Protein AF-A0A954PDJ6-F1 (afdb_monomer_lite)

Structure (mmCIF, N/CA/C/O backbone):
data_AF-A0A954PDJ6-F1
#
_entry.id   AF-A0A954PDJ6-F1
#
loop_
_atom_site.group_PDB
_atom_site.id
_atom_site.type_symbol
_atom_site.label_atom_id
_atom_site.label_alt_id
_atom_site.label_comp_id
_atom_site.label_asym_id
_atom_site.label_entity_id
_atom_site.label_seq_id
_atom_site.pdbx_PDB_ins_code
_atom_site.Cartn_x
_atom_site.Cartn_y
_atom_site.Cartn_z
_atom_site.occupancy
_atom_site.B_iso_or_equiv
_atom_site.auth_seq_id
_atom_site.auth_comp_id
_atom_site.auth_asym_id
_atom_site.auth_atom_id
_atom_site.pdbx_PDB_model_num
ATOM 1 N N . MET A 1 1 ? -7.415 -8.196 1.334 1.00 89.50 1 MET A N 1
ATOM 2 C CA . MET A 1 1 ? -7.329 -8.487 2.782 1.00 89.50 1 MET A CA 1
ATOM 3 C C . MET A 1 1 ? -8.580 -9.216 3.221 1.00 89.50 1 MET A C 1
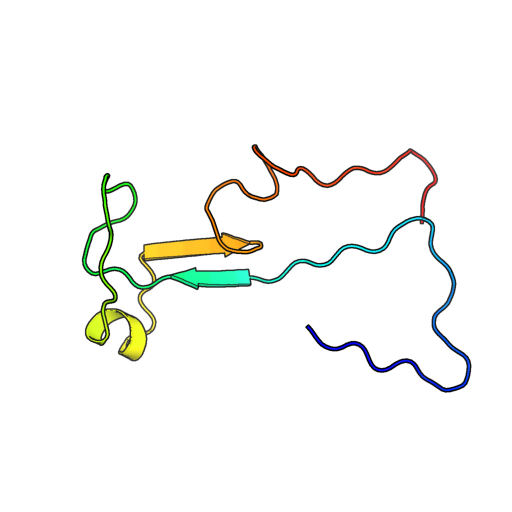ATOM 5 O O . MET A 1 1 ? -9.616 -9.042 2.590 1.00 89.50 1 MET A O 1
ATOM 9 N N . ILE A 1 2 ? -8.453 -10.059 4.241 1.00 96.44 2 ILE A N 1
ATOM 10 C CA . ILE A 1 2 ? -9.581 -10.692 4.914 1.00 96.44 2 ILE A CA 1
ATOM 11 C C . ILE A 1 2 ? -9.515 -10.313 6.392 1.00 96.44 2 ILE A C 1
ATOM 13 O O . ILE A 1 2 ? -8.469 -10.470 7.018 1.00 96.44 2 ILE A O 1
ATOM 17 N N . LEU A 1 3 ? -10.622 -9.796 6.915 1.00 97.06 3 LEU A N 1
ATOM 18 C CA . LEU A 1 3 ? -10.843 -9.586 8.338 1.00 97.06 3 LEU A CA 1
ATOM 19 C C . LEU A 1 3 ? -11.923 -10.574 8.770 1.00 97.06 3 LEU A C 1
ATOM 21 O O . LEU A 1 3 ? -12.972 -10.665 8.134 1.00 97.06 3 LEU A O 1
ATOM 25 N N . VAL A 1 4 ? -11.643 -11.336 9.821 1.00 97.88 4 VAL A N 1
ATOM 26 C CA . VAL A 1 4 ? -12.612 -12.233 10.450 1.00 97.88 4 VAL A CA 1
ATOM 27 C C . VAL A 1 4 ? -12.789 -11.733 11.871 1.00 97.88 4 VAL A C 1
ATOM 29 O O . VAL A 1 4 ? -11.876 -11.864 12.686 1.00 97.88 4 VAL A O 1
ATOM 32 N N . GLU A 1 5 ? -13.925 -11.095 12.131 1.00 97.31 5 GLU A N 1
ATOM 33 C CA . GLU A 1 5 ? -14.231 -10.543 13.447 1.00 97.31 5 GLU A CA 1
ATOM 34 C C . GLU A 1 5 ? -14.533 -11.649 14.468 1.00 97.31 5 GLU A C 1
ATOM 36 O O . GLU A 1 5 ? -15.055 -12.710 14.100 1.00 97.31 5 GLU A O 1
ATOM 41 N N . PRO A 1 6 ? -14.207 -11.420 15.752 1.00 98.00 6 PRO A N 1
ATOM 42 C CA . PRO A 1 6 ? -14.661 -12.287 16.829 1.00 98.00 6 PRO A CA 1
ATOM 43 C C . PRO A 1 6 ? -16.175 -12.110 17.062 1.00 98.00 6 PRO A C 1
ATOM 45 O O . PRO A 1 6 ? -16.788 -11.180 16.540 1.00 98.00 6 PRO A O 1
ATOM 48 N N . GLU A 1 7 ? -16.796 -12.989 17.853 1.00 97.62 7 GLU A N 1
ATOM 49 C CA . GLU A 1 7 ? -18.247 -12.936 18.116 1.00 97.62 7 GLU A CA 1
ATOM 50 C C . GLU A 1 7 ? -18.664 -11.622 18.798 1.00 97.62 7 GLU A C 1
ATOM 52 O O . GLU A 1 7 ? -19.720 -11.066 18.502 1.00 97.62 7 GLU A O 1
ATOM 57 N N . GLU A 1 8 ? -17.812 -11.102 19.679 1.00 97.44 8 GLU A N 1
ATOM 58 C CA . GLU A 1 8 ? -17.992 -9.831 20.377 1.00 97.44 8 GLU A CA 1
ATOM 59 C C . GLU A 1 8 ? -17.759 -8.583 19.504 1.00 97.44 8 GLU A C 1
ATOM 61 O O . GLU A 1 8 ? -18.084 -7.478 19.941 1.00 97.44 8 GLU A O 1
ATOM 66 N N . GLY A 1 9 ? -17.238 -8.754 18.284 1.00 97.62 9 GLY A N 1
ATOM 67 C CA . GLY A 1 9 ? -16.874 -7.671 17.368 1.00 97.62 9 GLY A CA 1
ATOM 68 C C . GLY A 1 9 ? -15.612 -6.901 17.772 1.00 97.62 9 GLY A C 1
ATOM 69 O O . GLY A 1 9 ? -15.048 -7.080 18.856 1.00 97.62 9 GLY A O 1
ATOM 70 N N . LEU A 1 10 ? -15.139 -6.032 16.877 1.00 98.00 10 LEU A N 1
ATOM 71 C CA . LEU A 1 10 ? -14.084 -5.067 17.201 1.00 98.00 10 LEU A CA 1
ATOM 72 C C . LEU A 1 10 ? -14.656 -3.838 17.919 1.00 98.00 10 LEU A C 1
ATOM 74 O O . LEU A 1 10 ? -15.819 -3.468 17.747 1.00 98.00 10 LEU A O 1
ATOM 78 N N . LEU A 1 11 ? -13.825 -3.181 18.733 1.00 97.75 11 LEU A N 1
ATOM 79 C CA . LEU A 1 11 ? -14.208 -1.899 19.321 1.00 97.75 11 LEU A C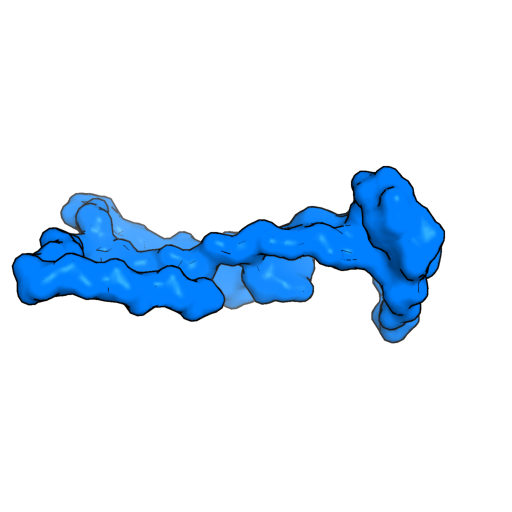A 1
ATOM 80 C C . LEU A 1 11 ? -14.387 -0.857 18.208 1.00 97.75 11 LEU A C 1
ATOM 82 O O . LEU A 1 11 ? -13.536 -0.782 17.321 1.00 97.75 11 LEU A O 1
ATOM 86 N N . PRO A 1 12 ? -15.449 -0.036 18.261 1.00 97.56 12 PRO A N 1
ATOM 87 C CA . PRO A 1 12 ? -15.661 0.992 17.259 1.00 97.56 12 PRO A CA 1
ATOM 88 C C . PRO A 1 12 ? -14.553 2.045 17.338 1.00 97.56 12 PRO A C 1
ATOM 90 O O . PRO A 1 12 ? -14.169 2.474 18.428 1.00 97.56 12 PRO A O 1
ATOM 93 N N . VAL A 1 13 ? -14.095 2.475 16.169 1.00 98.25 13 VAL A N 1
ATOM 94 C CA . VAL A 1 13 ? -13.160 3.587 15.963 1.00 98.25 13 VAL A CA 1
ATOM 95 C C . VAL A 1 13 ? -13.770 4.577 14.975 1.00 98.25 13 VAL A C 1
ATOM 97 O O . VAL A 1 13 ? -14.757 4.262 14.303 1.00 98.25 13 VAL A O 1
ATOM 100 N N . ASP A 1 14 ? -13.208 5.778 14.874 1.00 98.50 14 ASP A N 1
ATOM 101 C CA . ASP A 1 14 ? -13.752 6.803 13.982 1.00 98.50 14 ASP A CA 1
ATOM 102 C C . ASP A 1 14 ? -13.424 6.504 12.513 1.00 98.50 14 ASP A C 1
ATOM 104 O O . ASP A 1 14 ? -14.209 6.840 11.618 1.00 98.50 14 ASP A O 1
ATOM 108 N N . ARG A 1 15 ? -12.271 5.864 12.249 1.00 97.75 15 ARG A N 1
ATOM 109 C CA . ARG A 1 15 ? -11.848 5.455 10.901 1.00 97.75 15 ARG A CA 1
ATOM 110 C C . ARG A 1 15 ? -11.063 4.152 10.897 1.00 97.75 15 ARG A C 1
ATOM 112 O O . ARG A 1 15 ? -10.141 3.955 11.675 1.00 97.75 15 ARG A O 1
ATOM 119 N N . GLU A 1 16 ? -11.333 3.327 9.893 1.00 98.00 16 GLU A N 1
ATOM 120 C CA . GLU A 1 16 ? -10.514 2.164 9.561 1.00 98.00 16 GLU A CA 1
ATOM 121 C C . GLU A 1 16 ? -9.898 2.344 8.173 1.00 98.00 16 GLU A C 1
ATOM 123 O O . GLU A 1 16 ? -10.568 2.759 7.223 1.00 98.00 16 GLU A O 1
ATOM 128 N N . PHE A 1 17 ? -8.612 2.017 8.040 1.00 97.81 17 PHE A N 1
ATOM 129 C CA . PHE A 1 17 ? -7.891 2.097 6.773 1.00 97.81 17 PHE A CA 1
ATOM 130 C C . PHE A 1 17 ? -7.345 0.737 6.369 1.00 97.81 17 PHE A C 1
ATOM 132 O O . PHE A 1 17 ? -6.821 -0.016 7.189 1.00 97.81 17 PHE A O 1
ATOM 139 N N . TYR A 1 18 ? -7.391 0.459 5.069 1.00 97.81 18 TYR A N 1
ATOM 140 C CA . TYR A 1 18 ? -6.708 -0.682 4.484 1.00 97.81 18 TYR A CA 1
ATOM 141 C C . TYR A 1 18 ? -5.444 -0.232 3.752 1.00 97.81 18 TYR A C 1
ATOM 143 O O . TYR A 1 18 ? -5.502 0.509 2.767 1.00 97.81 18 TYR A O 1
ATOM 151 N N . VAL A 1 19 ? -4.300 -0.719 4.226 1.00 97.94 19 VAL A N 1
ATOM 152 C CA . VAL A 1 19 ? -2.992 -0.500 3.609 1.00 97.94 19 VAL A CA 1
ATOM 153 C C . VAL A 1 19 ? -2.306 -1.845 3.435 1.00 97.94 19 VAL A C 1
ATOM 155 O O . VAL A 1 19 ? -2.226 -2.641 4.369 1.00 97.94 19 VAL A O 1
ATOM 158 N N . MET A 1 20 ? -1.806 -2.102 2.233 1.00 98.12 20 MET A N 1
ATOM 159 C CA . MET A 1 20 ? -1.028 -3.287 1.912 1.00 98.12 20 MET A CA 1
ATOM 160 C C . MET A 1 20 ? 0.199 -2.885 1.106 1.00 98.12 20 MET A C 1
ATOM 162 O O . MET A 1 20 ? 0.097 -2.151 0.122 1.00 98.12 20 MET A O 1
ATOM 166 N N . GLN A 1 21 ? 1.354 -3.382 1.538 1.00 98.12 21 GLN A N 1
ATOM 167 C CA . GLN A 1 21 ? 2.594 -3.266 0.787 1.00 98.12 21 GLN A CA 1
ATOM 168 C C . GLN A 1 21 ? 2.616 -4.300 -0.340 1.00 98.12 21 GLN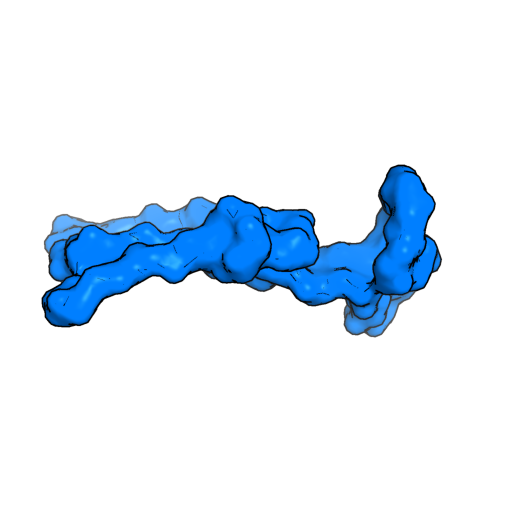 A C 1
ATOM 170 O O . GLN A 1 21 ? 2.133 -5.423 -0.184 1.00 98.12 21 GLN A O 1
ATOM 175 N N . SER A 1 22 ? 3.199 -3.933 -1.472 1.00 97.38 22 SER A N 1
ATOM 176 C CA . SER A 1 22 ? 3.504 -4.860 -2.556 1.00 97.38 22 SER A CA 1
ATOM 177 C C . SER A 1 22 ? 4.851 -4.518 -3.178 1.00 97.38 22 SER A C 1
ATOM 179 O O . SER A 1 22 ? 5.253 -3.354 -3.221 1.00 97.38 22 SER A O 1
ATOM 181 N N . GLU A 1 23 ? 5.526 -5.551 -3.661 1.00 98.00 23 GLU A N 1
ATOM 182 C CA . GLU A 1 23 ? 6.735 -5.455 -4.471 1.00 98.00 23 GLU A CA 1
ATOM 183 C C . GLU A 1 23 ? 6.369 -5.718 -5.930 1.00 98.00 23 GLU A C 1
ATOM 185 O O . GLU A 1 23 ? 5.635 -6.663 -6.223 1.00 98.00 23 GLU A O 1
ATOM 190 N N . ILE A 1 24 ? 6.847 -4.863 -6.835 1.00 97.50 24 ILE A N 1
ATOM 191 C CA . ILE A 1 24 ? 6.615 -4.989 -8.276 1.00 97.50 24 ILE A CA 1
ATOM 192 C C . ILE A 1 24 ? 7.957 -5.232 -8.969 1.00 97.50 24 ILE A C 1
ATOM 194 O O . ILE A 1 24 ? 8.882 -4.416 -8.875 1.00 97.50 24 ILE A O 1
ATOM 198 N N . TYR A 1 25 ? 8.042 -6.360 -9.671 1.00 98.38 25 TYR A N 1
ATOM 199 C CA . TYR A 1 25 ? 9.250 -6.838 -10.339 1.00 98.38 25 TYR A CA 1
ATOM 200 C C . TYR A 1 25 ? 9.103 -6.642 -11.842 1.00 98.38 25 TYR A C 1
ATOM 202 O O . TYR A 1 25 ? 8.425 -7.419 -12.513 1.00 98.38 25 TYR A O 1
ATOM 210 N N . THR A 1 26 ? 9.722 -5.587 -12.360 1.00 98.06 26 THR A N 1
ATOM 211 C CA . THR A 1 26 ? 9.687 -5.254 -13.786 1.00 98.06 26 THR A CA 1
ATOM 212 C C . THR A 1 26 ? 11.025 -5.533 -14.446 1.00 98.06 26 THR A C 1
ATOM 214 O O . THR A 1 26 ? 12.066 -5.411 -13.799 1.00 98.06 26 THR A O 1
ATOM 217 N N . GLU A 1 27 ? 11.030 -5.896 -15.726 1.00 98.38 27 GLU A N 1
ATOM 218 C CA . GLU A 1 27 ? 12.267 -5.982 -16.512 1.00 98.38 27 GLU A CA 1
ATOM 219 C C . GLU A 1 27 ? 12.925 -4.601 -16.605 1.00 98.38 27 GLU A C 1
ATOM 221 O O . GLU A 1 27 ? 14.122 -4.434 -16.347 1.00 98.38 27 GLU A O 1
ATOM 226 N N . GLU A 1 28 ? 12.113 -3.583 -16.871 1.00 97.94 28 GLU A N 1
ATOM 227 C CA . GLU A 1 28 ? 12.528 -2.193 -16.941 1.00 97.94 28 GLU A CA 1
ATOM 228 C C . GLU A 1 28 ? 12.883 -1.638 -15.556 1.00 97.94 28 GLU A C 1
ATOM 230 O O . GLU A 1 28 ? 12.300 -2.013 -14.536 1.00 97.94 28 GLU A O 1
ATOM 235 N N . SER A 1 29 ? 13.838 -0.708 -15.528 1.00 96.56 29 SER A N 1
ATOM 236 C CA . SER A 1 29 ? 14.278 -0.043 -14.301 1.00 96.56 29 SER A CA 1
ATOM 237 C C . SER A 1 29 ? 13.226 0.916 -13.746 1.00 96.56 29 SER A C 1
ATOM 239 O O . SER A 1 29 ? 12.451 1.505 -14.507 1.00 96.56 29 SER A O 1
ATOM 241 N N . PHE A 1 30 ? 13.287 1.182 -12.441 1.00 95.94 30 PHE A N 1
ATOM 242 C CA . PHE A 1 30 ? 12.502 2.228 -11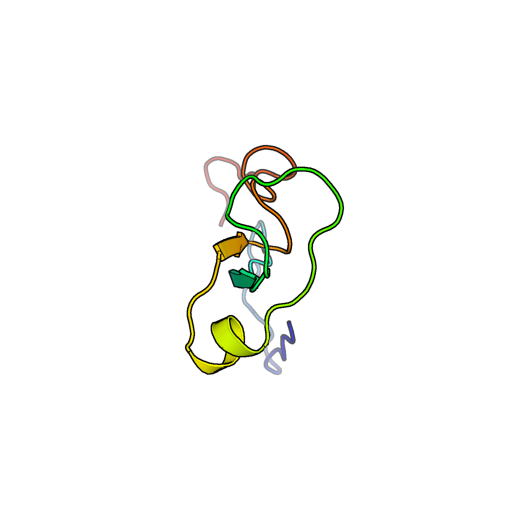.785 1.00 95.94 30 PHE A CA 1
ATOM 243 C C . PHE A 1 30 ? 12.449 3.545 -12.590 1.00 95.94 30 PHE A C 1
ATOM 245 O O . PHE A 1 30 ? 13.472 4.073 -13.033 1.00 95.94 30 PHE A O 1
ATOM 252 N N . GLY A 1 31 ? 11.242 4.095 -12.759 1.00 92.88 31 GLY A N 1
ATOM 253 C CA . GLY A 1 31 ? 11.001 5.353 -13.477 1.00 92.88 31 GLY A CA 1
ATOM 254 C C . GLY A 1 31 ? 10.939 5.239 -15.005 1.00 92.88 31 GLY A C 1
ATOM 255 O O . GLY A 1 31 ? 10.742 6.258 -15.671 1.00 92.88 31 GLY A O 1
ATOM 256 N N . ALA A 1 32 ? 11.081 4.037 -15.576 1.00 96.25 32 ALA A N 1
ATOM 257 C CA . ALA A 1 32 ? 10.819 3.814 -16.993 1.00 96.25 32 ALA A CA 1
ATOM 258 C C . ALA A 1 32 ? 9.371 4.193 -17.352 1.00 96.25 32 ALA A C 1
ATOM 260 O O . ALA A 1 32 ? 8.428 3.916 -16.611 1.00 96.25 32 ALA A O 1
ATOM 261 N N . ALA A 1 33 ? 9.205 4.853 -18.498 1.00 95.19 33 ALA A N 1
ATOM 262 C CA . ALA A 1 33 ? 7.902 5.250 -19.012 1.00 95.19 33 ALA A CA 1
ATOM 263 C C . ALA A 1 33 ? 7.373 4.213 -20.008 1.00 95.19 33 ALA A C 1
ATOM 265 O O . ALA A 1 33 ? 8.139 3.654 -20.791 1.00 95.19 33 ALA A O 1
ATOM 266 N N . GLY A 1 34 ? 6.051 4.046 -20.041 1.00 95.69 34 GLY A N 1
ATOM 267 C CA . GLY A 1 34 ? 5.374 3.110 -20.937 1.00 95.69 34 GLY A CA 1
ATOM 268 C C . GLY A 1 34 ? 4.845 1.880 -20.206 1.00 95.69 34 GLY A C 1
ATOM 269 O O . GLY A 1 34 ? 4.706 1.880 -18.985 1.00 95.69 34 GLY A O 1
ATOM 270 N N . GLU A 1 35 ? 4.488 0.860 -20.981 1.00 97.06 35 GLU A N 1
ATOM 271 C CA . GLU A 1 35 ? 4.088 -0.445 -20.458 1.00 97.06 35 GLU A CA 1
ATOM 272 C C . GLU A 1 35 ? 5.324 -1.181 -19.937 1.00 97.06 35 GLU A C 1
ATOM 274 O O . GLU A 1 35 ? 6.340 -1.238 -20.628 1.00 97.06 35 GLU A O 1
ATOM 279 N N . LEU A 1 36 ? 5.231 -1.702 -18.714 1.00 97.44 36 LEU A N 1
ATOM 280 C CA . LEU A 1 36 ? 6.304 -2.457 -18.072 1.00 97.44 36 LEU A CA 1
ATOM 281 C C . LEU A 1 36 ? 5.980 -3.949 -18.122 1.00 97.44 36 LEU A C 1
ATOM 283 O O . LEU A 1 36 ? 4.810 -4.336 -18.065 1.00 97.44 36 LEU A O 1
ATOM 287 N N . THR A 1 37 ? 7.013 -4.779 -18.196 1.00 97.94 37 THR A N 1
ATOM 288 C CA . THR A 1 37 ? 6.885 -6.237 -18.286 1.00 97.94 37 THR A CA 1
ATOM 289 C C . THR A 1 37 ? 7.395 -6.916 -17.018 1.00 97.94 37 THR A C 1
ATOM 291 O O . THR A 1 37 ? 8.304 -6.415 -16.366 1.00 97.94 37 THR A O 1
ATOM 294 N N . GLU A 1 38 ? 6.785 -8.035 -16.617 1.00 97.88 38 GLU A N 1
ATOM 295 C CA . GLU A 1 38 ? 7.168 -8.782 -15.407 1.00 97.88 38 GLU A CA 1
ATOM 296 C C . GLU A 1 38 ? 8.544 -9.448 -15.564 1.00 97.88 38 GLU A C 1
ATOM 298 O O . GLU A 1 38 ? 8.791 -10.107 -16.574 1.00 97.88 38 GLU A O 1
ATOM 303 N N . SER A 1 39 ? 9.393 -9.354 -14.531 1.00 98.56 39 SER A N 1
ATOM 304 C CA . SER A 1 39 ? 10.674 -10.067 -14.475 1.00 98.56 39 SER A CA 1
ATOM 305 C C . SER A 1 39 ? 10.674 -11.219 -13.473 1.00 98.56 39 SER A C 1
ATOM 307 O O . SER A 1 39 ? 10.724 -11.014 -12.257 1.00 98.56 39 SER A O 1
ATOM 309 N N . TYR A 1 40 ? 10.700 -12.450 -13.992 1.00 98.31 40 TYR A N 1
ATOM 310 C CA . TYR A 1 40 ? 10.795 -13.668 -13.178 1.00 98.31 40 TYR A CA 1
ATOM 311 C C . TYR A 1 40 ? 12.159 -13.811 -12.505 1.00 98.31 40 TYR A C 1
ATOM 313 O O . TYR A 1 40 ? 12.232 -14.257 -11.361 1.00 98.31 40 TYR A O 1
ATOM 321 N N . ASP A 1 41 ? 13.235 -13.407 -13.180 1.00 98.50 41 ASP A N 1
ATOM 322 C CA . ASP A 1 41 ? 14.581 -13.483 -12.615 1.00 98.50 41 ASP A CA 1
ATOM 323 C C . ASP A 1 41 ? 14.708 -12.563 -11.395 1.00 98.50 41 ASP A C 1
ATOM 325 O O . ASP A 1 41 ? 15.230 -12.977 -10.359 1.00 98.50 41 ASP A O 1
ATOM 329 N N . LYS A 1 42 ? 14.182 -11.333 -11.468 1.00 98.44 42 LYS A N 1
ATOM 330 C CA . LYS A 1 42 ? 14.167 -10.414 -10.319 1.00 98.44 42 LYS A CA 1
ATOM 331 C C . LYS A 1 42 ? 13.227 -10.887 -9.213 1.00 98.44 42 LYS A C 1
ATOM 333 O O . LYS A 1 42 ? 13.601 -10.802 -8.047 1.00 98.44 42 LYS A O 1
ATOM 338 N N . LEU A 1 43 ? 12.055 -11.420 -9.568 1.00 98.38 43 LEU A N 1
ATOM 339 C CA . LEU A 1 43 ? 11.102 -11.999 -8.617 1.00 98.38 43 LEU A CA 1
ATOM 340 C C . LEU A 1 43 ? 11.741 -13.132 -7.802 1.00 98.38 43 LEU A C 1
ATOM 342 O O . LEU A 1 43 ? 11.701 -13.108 -6.576 1.00 98.38 43 LEU A O 1
ATOM 346 N N . LEU A 1 44 ? 12.371 -14.103 -8.469 1.00 98.50 44 LEU A N 1
ATOM 347 C CA . LEU A 1 44 ? 12.999 -15.256 -7.812 1.00 98.50 44 LEU A CA 1
ATOM 348 C C . LEU A 1 44 ? 14.214 -14.876 -6.956 1.00 98.50 44 LEU A C 1
ATOM 350 O O . LEU A 1 44 ? 14.563 -15.615 -6.038 1.00 98.50 44 LEU A O 1
ATOM 354 N N . ASN A 1 45 ? 14.854 -13.745 -7.259 1.00 98.38 45 ASN A N 1
ATOM 355 C CA . ASN A 1 45 ? 15.976 -13.211 -6.491 1.00 98.38 45 ASN A CA 1
ATOM 356 C C . ASN A 1 45 ? 15.557 -12.164 -5.443 1.00 98.38 45 ASN A C 1
ATOM 358 O O . ASN A 1 45 ? 16.439 -11.599 -4.799 1.00 98.38 45 ASN A O 1
ATOM 362 N N . GLU A 1 46 ? 14.256 -11.893 -5.279 1.00 97.94 46 GLU A N 1
ATOM 363 C CA . GLU A 1 46 ? 13.714 -10.881 -4.358 1.00 97.94 46 GLU A CA 1
ATOM 364 C C . GLU A 1 46 ? 14.301 -9.468 -4.600 1.00 97.94 46 GLU A C 1
ATOM 366 O O . GLU A 1 46 ? 14.614 -8.720 -3.675 1.00 97.94 46 GLU A O 1
ATOM 371 N N . GLN A 1 47 ? 14.475 -9.086 -5.873 1.00 98.06 47 GLN A N 1
ATOM 372 C CA . GLN A 1 47 ? 15.057 -7.801 -6.295 1.00 98.06 47 GLN A CA 1
ATOM 373 C C . GLN A 1 47 ? 14.014 -6.891 -6.962 1.00 98.06 47 GLN A C 1
ATOM 375 O O . GLN A 1 47 ? 14.014 -6.707 -8.178 1.00 98.06 47 GLN A O 1
ATOM 380 N N . ALA A 1 48 ? 13.100 -6.330 -6.171 1.00 97.62 48 ALA A N 1
ATOM 381 C CA . ALA A 1 48 ? 12.030 -5.469 -6.677 1.00 97.62 48 ALA A CA 1
ATOM 382 C C . ALA A 1 48 ? 12.540 -4.111 -7.194 1.00 97.62 48 ALA A C 1
ATOM 384 O O . ALA A 1 48 ? 13.414 -3.489 -6.592 1.00 97.62 48 ALA A O 1
ATOM 385 N N . GLU A 1 49 ? 11.925 -3.609 -8.269 1.00 97.44 49 GLU A N 1
ATOM 386 C CA . GLU A 1 49 ? 12.175 -2.253 -8.788 1.00 97.44 49 GLU A CA 1
ATOM 387 C C . GLU A 1 49 ? 11.323 -1.210 -8.057 1.00 97.44 49 GLU A C 1
ATOM 389 O O . GLU A 1 49 ? 11.741 -0.070 -7.869 1.00 97.44 49 GLU A O 1
ATOM 394 N N . ASN A 1 50 ? 10.114 -1.597 -7.630 1.00 96.06 50 ASN A N 1
ATOM 395 C CA . ASN A 1 50 ? 9.183 -0.706 -6.945 1.00 96.06 50 ASN A CA 1
ATOM 396 C C . ASN A 1 50 ? 8.620 -1.369 -5.687 1.00 96.06 50 ASN A C 1
ATOM 398 O O . ASN A 1 50 ? 8.068 -2.468 -5.750 1.00 96.06 50 ASN A O 1
ATOM 402 N N . LEU A 1 51 ? 8.679 -0.649 -4.566 1.00 96.56 51 LEU A N 1
ATOM 403 C CA . LEU A 1 51 ? 7.911 -0.951 -3.360 1.00 96.56 51 LEU A CA 1
ATOM 404 C C . LEU A 1 51 ? 6.778 0.065 -3.258 1.00 96.56 51 LEU A C 1
ATOM 406 O O . LEU A 1 51 ? 7.017 1.274 -3.242 1.00 96.56 51 LEU A O 1
ATOM 410 N N . VAL A 1 52 ? 5.541 -0.422 -3.204 1.00 97.31 52 VAL A N 1
ATOM 411 C CA . VAL A 1 52 ? 4.345 0.425 -3.234 1.00 97.31 52 VAL A CA 1
ATOM 412 C C . VAL A 1 52 ? 3.390 0.080 -2.104 1.00 97.31 52 VAL A C 1
ATOM 414 O O . VAL A 1 52 ? 3.323 -1.060 -1.647 1.00 97.31 52 VAL A O 1
ATOM 417 N N . PHE A 1 53 ? 2.590 1.066 -1.705 1.00 98.38 53 PHE A N 1
ATOM 418 C CA . PHE A 1 53 ? 1.369 0.827 -0.947 1.00 98.38 53 PHE A CA 1
ATOM 419 C C . PHE A 1 53 ? 0.170 0.902 -1.889 1.00 98.38 53 PHE A C 1
ATOM 421 O O . PHE A 1 53 ? 0.043 1.861 -2.645 1.00 98.38 53 PHE A O 1
ATOM 428 N N . ASN A 1 54 ? -0.713 -0.095 -1.818 1.00 96.94 54 ASN A N 1
ATOM 429 C CA . ASN A 1 54 ? -1.995 -0.146 -2.528 1.00 96.94 54 ASN A CA 1
ATOM 430 C C . ASN A 1 54 ? -1.904 -0.031 -4.069 1.00 96.94 54 ASN A C 1
ATOM 432 O O . ASN A 1 54 ? -2.797 0.517 -4.709 1.00 96.94 54 ASN A O 1
ATOM 436 N N . GLY A 1 55 ? -0.868 -0.622 -4.673 1.00 94.94 55 GLY A N 1
ATOM 437 C CA . GLY A 1 55 ? -0.847 -0.969 -6.101 1.00 94.94 55 GLY A CA 1
ATOM 438 C C . GLY A 1 55 ? -0.021 -0.063 -7.017 1.00 94.94 55 GLY A C 1
ATOM 439 O O . GLY A 1 55 ? 0.472 -0.562 -8.024 1.00 94.94 55 GLY A O 1
ATOM 440 N N . HIS A 1 56 ? 0.194 1.218 -6.689 1.00 94.75 56 HIS A N 1
ATOM 441 C CA . HIS A 1 56 ? 1.062 2.095 -7.493 1.00 94.75 56 HIS A CA 1
ATOM 442 C C . HIS A 1 56 ? 1.839 3.139 -6.672 1.00 94.75 56 HIS A C 1
ATOM 444 O O . HIS A 1 56 ? 1.551 3.400 -5.498 1.00 94.75 56 HIS A O 1
ATOM 450 N N . LEU A 1 57 ? 2.855 3.750 -7.289 1.00 95.19 57 LEU A N 1
ATOM 451 C CA . LEU A 1 57 ? 3.626 4.831 -6.671 1.00 95.19 57 LEU A CA 1
ATOM 452 C C . LEU A 1 57 ? 2.718 6.017 -6.338 1.00 95.19 57 LEU A C 1
ATOM 454 O O . LEU A 1 57 ? 1.829 6.374 -7.109 1.00 95.19 57 LEU A O 1
ATOM 458 N N . GLY A 1 58 ? 2.931 6.606 -5.164 1.00 96.19 58 GLY A N 1
ATOM 459 C CA . GLY A 1 58 ? 2.186 7.780 -4.718 1.00 96.19 58 GLY A CA 1
ATOM 460 C C . GLY A 1 58 ? 0.718 7.533 -4.347 1.00 96.19 58 GLY A C 1
ATOM 461 O O . GLY A 1 58 ? 0.015 8.501 -4.053 1.00 96.19 58 GLY A O 1
ATOM 462 N N . THR A 1 59 ? 0.238 6.276 -4.325 1.00 97.75 59 THR A N 1
ATOM 463 C CA . THR A 1 59 ? -1.180 5.959 -4.047 1.00 97.75 59 THR A CA 1
ATOM 464 C C . THR A 1 59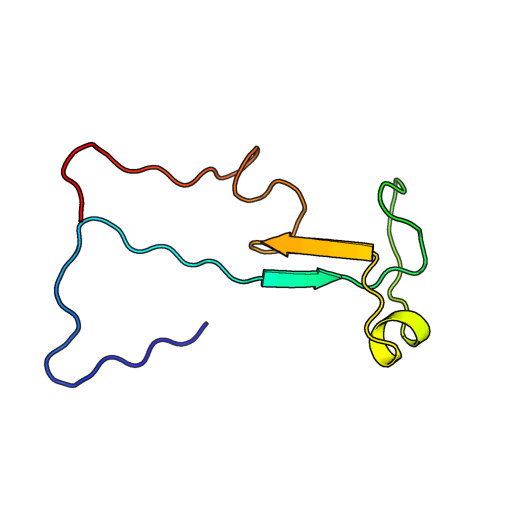 ? -1.675 6.645 -2.774 1.00 97.75 59 THR A C 1
ATOM 466 O O . THR A 1 59 ? -2.692 7.324 -2.816 1.00 97.75 59 THR A O 1
ATOM 469 N N . LEU A 1 60 ? -0.941 6.537 -1.660 1.00 97.88 60 LEU A N 1
ATOM 470 C CA . LEU A 1 60 ? -1.343 7.089 -0.355 1.00 97.88 60 LEU A CA 1
ATOM 471 C C . LEU A 1 60 ? -0.731 8.462 -0.028 1.00 97.88 60 LEU A C 1
ATOM 473 O O . LEU A 1 60 ? -0.768 8.892 1.123 1.00 97.88 60 LEU A O 1
ATOM 477 N N . THR A 1 61 ? -0.158 9.151 -1.018 1.00 97.50 61 THR A N 1
ATOM 478 C CA . THR A 1 61 ? 0.429 10.490 -0.841 1.00 97.50 61 THR A CA 1
ATOM 479 C C . THR A 1 61 ? -0.174 11.501 -1.807 1.00 97.50 61 THR A C 1
ATOM 481 O O . THR A 1 61 ? -0.753 12.491 -1.374 1.00 97.50 61 THR A O 1
ATOM 484 N N . GLU A 1 62 ? -0.067 11.252 -3.109 1.00 97.44 62 GLU A N 1
ATOM 485 C CA . GLU A 1 62 ? -0.465 12.199 -4.155 1.00 97.44 62 GLU A CA 1
ATOM 486 C C . GLU A 1 62 ? -1.914 11.992 -4.594 1.00 97.44 62 GLU A C 1
ATOM 488 O O . GLU A 1 62 ? -2.621 12.957 -4.878 1.00 97.44 62 GLU A O 1
ATOM 493 N N . HIS A 1 63 ? -2.367 10.737 -4.630 1.00 97.44 63 HIS A N 1
ATOM 494 C CA . HIS A 1 63 ? -3.666 10.386 -5.206 1.00 97.44 63 HIS A CA 1
ATOM 495 C C . HIS A 1 63 ? -4.759 10.212 -4.149 1.00 97.44 63 HIS A C 1
ATOM 497 O O . HIS A 1 63 ? -5.839 10.788 -4.270 1.00 97.44 63 HIS A O 1
ATOM 503 N N . TYR A 1 64 ? -4.474 9.438 -3.102 1.00 97.50 64 TYR A N 1
ATOM 504 C CA . TYR A 1 64 ? -5.424 9.070 -2.053 1.00 97.50 64 TYR A CA 1
ATOM 505 C C . TYR A 1 64 ? -4.781 9.193 -0.662 1.00 97.50 64 TYR A C 1
ATOM 507 O O . TYR A 1 64 ? -4.640 8.192 0.047 1.00 97.50 64 TYR A O 1
ATOM 515 N N . PRO A 1 65 ? -4.350 10.402 -0.253 1.00 98.00 65 PRO A N 1
ATOM 516 C CA . PRO A 1 65 ? -3.785 10.604 1.074 1.00 98.00 65 PRO A CA 1
ATOM 517 C C . PRO A 1 65 ? -4.801 10.240 2.159 1.00 98.00 65 PRO A C 1
ATOM 519 O O . PRO A 1 65 ? -5.965 10.644 2.098 1.00 98.00 65 PRO A O 1
ATOM 522 N N . LEU A 1 66 ? -4.346 9.495 3.166 1.00 98.06 66 LEU A N 1
ATOM 523 C CA . LEU A 1 66 ? -5.161 9.176 4.337 1.00 98.06 66 LEU A CA 1
ATOM 524 C C . LEU A 1 66 ? -5.423 10.458 5.140 1.00 98.06 66 LEU A C 1
ATOM 526 O O . LEU A 1 66 ? -4.523 11.279 5.320 1.00 98.06 66 LEU A O 1
ATOM 530 N N . GLN A 1 67 ? -6.653 10.635 5.619 1.00 97.94 67 GLN A N 1
ATOM 531 C CA . GLN A 1 67 ? -7.075 11.832 6.351 1.00 97.94 67 GLN A CA 1
ATOM 532 C C . GLN A 1 67 ? -7.777 11.449 7.647 1.00 97.94 67 GLN A C 1
ATOM 534 O O . GLN A 1 67 ? -8.636 10.571 7.648 1.00 97.94 67 GLN A O 1
ATOM 539 N N . ALA A 1 68 ? -7.443 12.159 8.720 1.00 98.06 68 ALA A N 1
ATOM 540 C CA . ALA A 1 68 ? -8.104 12.061 10.012 1.00 98.06 68 ALA A CA 1
ATOM 541 C C . ALA A 1 68 ? -8.210 13.453 10.654 1.00 98.06 68 ALA A C 1
ATOM 543 O O . ALA A 1 68 ? -7.529 14.396 10.238 1.00 98.06 68 ALA A O 1
ATOM 544 N N . GLN A 1 69 ? -9.070 13.586 11.659 1.00 98.25 69 GLN A N 1
ATOM 545 C CA . GLN A 1 69 ? -9.276 14.820 12.417 1.00 98.25 69 GLN A CA 1
ATOM 546 C C . GLN A 1 69 ? -8.658 14.726 13.814 1.00 98.25 69 GLN A C 1
ATOM 548 O O . GLN A 1 69 ? -8.473 13.648 14.374 1.00 98.25 69 GLN A O 1
ATOM 553 N N . VAL A 1 70 ? -8.344 15.884 14.402 1.00 97.81 70 VAL A N 1
ATOM 554 C CA . VAL A 1 70 ? -7.839 15.950 15.779 1.00 97.81 70 VAL A CA 1
ATOM 555 C C . VAL A 1 70 ? -8.887 15.370 16.727 1.00 97.81 70 VAL A C 1
ATOM 557 O O . VAL A 1 70 ? -9.991 15.900 16.823 1.00 97.81 70 VAL A O 1
ATOM 560 N N . GLY A 1 71 ? -8.503 14.319 17.449 1.00 97.69 71 GLY A N 1
ATOM 561 C CA . GLY A 1 71 ? -9.360 13.636 18.416 1.00 97.69 71 GLY A CA 1
ATOM 562 C C . GLY A 1 71 ? -10.091 12.407 17.874 1.00 97.69 71 GLY A C 1
ATOM 563 O O . GLY A 1 71 ? -10.752 11.754 18.674 1.00 97.69 71 GLY A O 1
ATOM 564 N N . GLU A 1 72 ? -9.962 12.083 16.581 1.00 97.75 72 GLU A N 1
ATOM 565 C CA . GLU A 1 72 ? -10.408 10.787 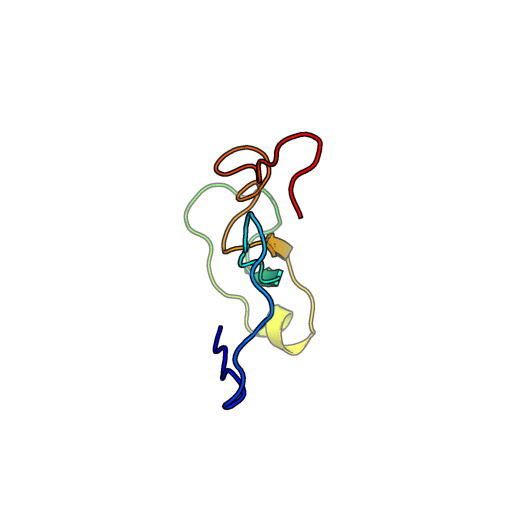16.048 1.00 97.75 72 GLU A CA 1
ATOM 566 C C . GLU A 1 72 ? -9.519 9.643 16.581 1.00 97.75 72 GLU A C 1
ATOM 568 O O . GLU A 1 72 ? -8.316 9.827 16.811 1.00 97.75 72 GLU A O 1
ATOM 573 N N . THR A 1 73 ? -10.147 8.486 16.789 1.00 83.69 73 THR A N 1
ATOM 574 C CA . THR A 1 73 ? -9.559 7.192 17.165 1.00 83.69 73 THR A CA 1
ATOM 575 C C . THR A 1 73 ? -9.280 6.317 15.957 1.00 83.69 73 THR A C 1
ATOM 577 O O . THR A 1 73 ? -10.111 6.315 15.016 1.00 83.69 73 THR A O 1
#

Sequence (73 aa):
MILVEPEEGLLPVDREFYVMQSEIYTEESFGAAGELTESYDKLLNEQAENLVFNGHLGTLTEHYPLQAQVGET

pLDDT: mean 97.15, std 2.1, range [83.69, 98.56]

Secondary structure (DSSP, 8-state):
------TT-PPP-S------EEEE-BSS-TT--S---B-HHHHHTT--SEEEETTSTTIIIIIS-----TT--

Foldseek 3Di:
DDDDADPVGDDDFPDDDDKDKDFAAFPDAAPDDDDTHHDPVCVVVVNGRDIDIPPDPCVCNPPNPDDDDVPTD

Radius of gyration: 17.41 Å; chains: 1; bounding box: 34×31×41 Å